Protein AF-A0A3M6JV98-F1 (afdb_monomer)

Mean predicted aligned error: 6.26 Å

Sequence (152 aa):
MQSWLFDIRSRSFVLLTILFLILTWLVYSGVTESFDQSVTLFFSENVGNPTLDIVMQYITESGDVFNMLIFGIVMLIIPKTRRIGITLMILIVISTLLTGYIKCGIDRDRPDFDYEGVEFPVEISRDTFALFCEGGFDASYPSGHAARAMIF

Structure (mmCIF, N/CA/C/O backbone):
data_AF-A0A3M6JV98-F1
#
_entry.id   AF-A0A3M6JV98-F1
#
loop_
_atom_site.group_PDB
_atom_site.id
_atom_site.type_symbol
_atom_site.label_atom_id
_atom_site.label_alt_id
_atom_site.label_comp_id
_atom_site.label_asym_id
_atom_site.label_entity_id
_atom_site.label_seq_id
_atom_site.pdbx_PDB_ins_code
_atom_site.Cartn_x
_atom_site.Cartn_y
_atom_site.Cartn_z
_atom_site.occupancy
_atom_site.B_iso_or_equiv
_atom_site.auth_seq_id
_atom_site.auth_comp_id
_atom_site.auth_asym_id
_atom_site.auth_atom_id
_atom_site.pdbx_PDB_model_num
ATOM 1 N N . MET A 1 1 ? -40.661 -17.064 -4.967 1.00 41.03 1 MET A N 1
ATOM 2 C CA . MET A 1 1 ? -39.296 -17.627 -4.980 1.00 41.03 1 MET A CA 1
ATOM 3 C C . MET A 1 1 ? -38.341 -16.495 -4.650 1.00 41.03 1 MET A C 1
ATOM 5 O O . MET A 1 1 ? -38.136 -15.631 -5.490 1.00 41.03 1 MET A O 1
ATOM 9 N N . GLN A 1 2 ? -37.884 -16.426 -3.397 1.00 50.19 2 GLN A N 1
ATOM 10 C CA . GLN A 1 2 ? -36.850 -15.478 -2.972 1.00 50.19 2 GLN A CA 1
ATOM 11 C C . GLN A 1 2 ? -35.572 -15.792 -3.748 1.00 50.19 2 GLN A C 1
ATOM 13 O O . GLN A 1 2 ? -35.105 -16.929 -3.724 1.00 50.19 2 GLN A O 1
ATOM 18 N N . SER A 1 3 ? -35.061 -14.807 -4.484 1.00 51.09 3 SER A N 1
ATOM 19 C CA . SER A 1 3 ? -33.817 -14.911 -5.239 1.00 51.09 3 SER A CA 1
ATOM 20 C C . SER A 1 3 ? -32.677 -15.221 -4.275 1.00 51.09 3 SER A C 1
ATOM 22 O O . SER A 1 3 ? -32.254 -14.383 -3.485 1.00 51.09 3 SER A O 1
ATOM 24 N N . TRP A 1 4 ? -32.222 -16.466 -4.337 1.00 51.81 4 TRP A N 1
ATOM 25 C CA . TRP A 1 4 ? -31.207 -17.086 -3.490 1.00 51.81 4 TRP A CA 1
ATOM 26 C C . TRP A 1 4 ? -29.782 -16.746 -3.954 1.00 51.81 4 TRP A C 1
ATOM 28 O O . TRP A 1 4 ? -28.880 -17.574 -3.963 1.00 51.81 4 TRP A O 1
ATOM 38 N N . LEU A 1 5 ? -29.590 -15.512 -4.395 1.00 53.97 5 LEU A N 1
ATOM 39 C CA . LEU A 1 5 ? -28.288 -14.910 -4.606 1.00 53.97 5 LEU A CA 1
ATOM 40 C C . LEU A 1 5 ? -28.335 -13.705 -3.701 1.00 53.97 5 LEU A C 1
ATOM 42 O O . LEU A 1 5 ? -29.128 -12.810 -3.969 1.00 53.97 5 LEU A O 1
ATOM 46 N N . PHE A 1 6 ? -27.611 -13.805 -2.585 1.00 51.66 6 PHE A N 1
ATOM 47 C CA . PHE A 1 6 ? -27.338 -12.768 -1.598 1.00 51.66 6 PHE A CA 1
ATOM 48 C C . PHE A 1 6 ? -27.925 -11.411 -1.979 1.00 51.66 6 PHE A C 1
ATOM 50 O O . PHE A 1 6 ? -27.579 -10.860 -3.022 1.00 51.66 6 PHE A O 1
ATOM 57 N N . ASP A 1 7 ? -28.769 -10.849 -1.118 1.00 52.44 7 ASP A N 1
ATOM 58 C CA . ASP A 1 7 ? -29.113 -9.434 -1.186 1.00 52.44 7 ASP A CA 1
ATOM 59 C C . ASP A 1 7 ? -27.815 -8.647 -0.922 1.00 52.44 7 ASP A C 1
ATOM 61 O O . ASP A 1 7 ? -27.492 -8.274 0.209 1.00 52.44 7 ASP A O 1
ATOM 65 N N . ILE A 1 8 ? -26.953 -8.559 -1.945 1.00 57.31 8 ILE A N 1
ATOM 66 C CA . ILE A 1 8 ? -25.637 -7.950 -1.868 1.00 57.31 8 ILE A CA 1
ATOM 67 C C . ILE A 1 8 ? -25.925 -6.471 -1.709 1.00 57.31 8 ILE A C 1
ATOM 69 O O . ILE A 1 8 ? -26.141 -5.734 -2.671 1.00 57.31 8 ILE A O 1
ATOM 73 N N . ARG A 1 9 ? -25.933 -6.046 -0.448 1.00 61.97 9 ARG A N 1
ATOM 74 C CA . ARG A 1 9 ? -26.271 -4.695 0.002 1.00 61.97 9 ARG A CA 1
ATOM 75 C C . ARG A 1 9 ? -25.390 -3.601 -0.623 1.00 61.97 9 ARG A C 1
ATOM 77 O O . ARG A 1 9 ? -25.661 -2.424 -0.422 1.00 61.97 9 ARG A O 1
ATOM 84 N N . SER A 1 10 ? -24.326 -3.959 -1.348 1.00 76.31 10 SER A N 1
ATOM 85 C CA . SER A 1 10 ? -23.360 -3.035 -1.942 1.00 76.31 10 SER A CA 1
ATOM 86 C C . SER A 1 10 ? -22.954 -3.482 -3.350 1.00 76.31 10 SER A C 1
ATOM 88 O O . SER A 1 10 ? -22.055 -4.302 -3.524 1.00 76.31 10 SER A O 1
ATOM 90 N N . ARG A 1 11 ? -23.592 -2.906 -4.379 1.00 84.00 11 ARG A N 1
ATOM 91 C CA . ARG A 1 11 ? -23.173 -3.060 -5.788 1.00 84.00 11 ARG A CA 1
ATOM 92 C C . ARG A 1 11 ? -21.703 -2.672 -5.982 1.00 84.00 11 ARG A C 1
ATOM 94 O O . ARG A 1 11 ? -20.995 -3.323 -6.740 1.00 84.00 11 ARG A O 1
ATOM 101 N N . SER A 1 12 ? -21.244 -1.652 -5.256 1.00 87.12 12 SER A N 1
ATOM 102 C CA . SER A 1 12 ? -19.864 -1.167 -5.306 1.00 87.12 12 SER A CA 1
ATOM 103 C C . SER A 1 12 ? -18.857 -2.230 -4.880 1.00 87.12 12 SER A C 1
ATOM 105 O O . SER A 1 12 ? -17.831 -2.368 -5.532 1.00 87.12 12 SER A O 1
ATOM 107 N N . PHE A 1 13 ? -19.159 -3.019 -3.843 1.00 87.25 13 PHE A N 1
ATOM 108 C CA . PHE A 1 13 ? -18.280 -4.109 -3.414 1.00 87.25 13 PHE A CA 1
ATOM 109 C C . PHE A 1 13 ? -18.062 -5.117 -4.547 1.00 87.25 13 PHE A C 1
ATOM 111 O O . PHE A 1 13 ? -16.924 -5.409 -4.891 1.00 87.25 13 PHE A O 1
ATOM 118 N N . VAL A 1 14 ? -19.144 -5.566 -5.193 1.00 89.56 14 VAL A N 1
ATOM 119 C CA . VAL A 1 14 ? -19.066 -6.532 -6.303 1.00 89.56 14 VAL A CA 1
ATOM 120 C C . VAL A 1 14 ? -18.254 -5.975 -7.466 1.00 89.56 14 VAL A C 1
ATOM 122 O O . VAL A 1 14 ? -17.387 -6.667 -7.992 1.00 89.56 14 VAL A O 1
ATOM 125 N N . LEU A 1 15 ? -18.507 -4.723 -7.854 1.00 92.62 15 LEU A N 1
ATOM 126 C CA . LEU A 1 15 ? -17.789 -4.081 -8.954 1.00 92.62 15 LEU A CA 1
ATOM 127 C C . LEU A 1 15 ? -16.294 -3.936 -8.654 1.00 92.62 15 LEU A C 1
ATOM 129 O O . LEU A 1 15 ? -15.479 -4.224 -9.525 1.00 92.62 15 LEU A O 1
ATOM 133 N N . LEU A 1 16 ? -15.930 -3.546 -7.429 1.00 93.00 16 LEU A N 1
ATOM 134 C CA . LEU A 1 16 ? -14.531 -3.431 -7.012 1.00 93.00 16 LEU A CA 1
ATOM 135 C C . LEU A 1 16 ? -13.841 -4.794 -6.950 1.00 93.00 16 LEU A C 1
ATOM 137 O O . LEU A 1 16 ? -12.704 -4.911 -7.393 1.00 93.00 16 LEU A O 1
ATOM 141 N N . THR A 1 17 ? -14.522 -5.835 -6.464 1.00 92.75 17 THR A N 1
ATOM 142 C CA . THR A 1 17 ? -13.971 -7.196 -6.469 1.00 92.75 17 THR A CA 1
ATOM 143 C C . THR A 1 17 ? -13.759 -7.703 -7.893 1.00 92.75 17 THR A C 1
ATOM 145 O O . THR A 1 17 ? -12.692 -8.229 -8.191 1.00 92.75 17 THR A O 1
ATOM 148 N N . ILE A 1 18 ? -14.728 -7.511 -8.794 1.00 95.69 18 ILE A N 1
ATOM 149 C CA . ILE A 1 18 ? -14.580 -7.898 -10.206 1.00 95.69 18 ILE A CA 1
ATOM 150 C C . ILE A 1 18 ? -13.422 -7.133 -10.849 1.00 95.69 18 ILE A C 1
ATOM 152 O O . ILE A 1 18 ? -12.586 -7.744 -11.510 1.00 95.69 18 ILE A O 1
ATOM 156 N N . LEU A 1 19 ? -13.337 -5.820 -10.627 1.00 96.56 19 LEU A N 1
ATOM 157 C CA . LEU A 1 19 ? -12.241 -5.003 -11.141 1.00 96.56 19 LEU A CA 1
ATOM 158 C C . LEU A 1 19 ? -10.886 -5.493 -10.619 1.00 96.56 19 LEU A C 1
ATOM 160 O O . LEU A 1 19 ? -9.961 -5.666 -11.406 1.00 96.56 19 LEU A O 1
ATOM 164 N N . PHE A 1 20 ? -10.778 -5.766 -9.318 1.00 95.88 20 PHE A N 1
ATOM 165 C CA . PHE A 1 20 ? -9.558 -6.298 -8.716 1.00 95.88 20 PHE A CA 1
ATOM 166 C C . PHE A 1 20 ? -9.149 -7.639 -9.337 1.00 95.88 20 PHE A C 1
ATOM 168 O O . PHE A 1 20 ? -7.977 -7.824 -9.653 1.00 95.88 20 PHE A O 1
ATOM 175 N N . LEU A 1 21 ? -10.099 -8.550 -9.574 1.00 96.62 21 LEU A N 1
ATOM 176 C CA . LEU A 1 21 ? -9.826 -9.836 -10.224 1.00 96.62 21 LEU A CA 1
ATOM 177 C C . LEU A 1 21 ? -9.371 -9.668 -11.680 1.00 96.62 21 LEU A C 1
ATOM 179 O O . LEU A 1 21 ? -8.456 -10.366 -12.111 1.00 96.62 21 LEU A O 1
ATOM 183 N N . ILE A 1 22 ? -9.962 -8.728 -12.425 1.00 97.56 22 ILE A N 1
ATOM 184 C CA . ILE A 1 22 ? -9.533 -8.405 -13.794 1.00 97.56 22 ILE A CA 1
ATOM 185 C C . ILE A 1 22 ? -8.102 -7.857 -13.787 1.00 97.56 22 ILE A C 1
ATOM 187 O O . ILE A 1 22 ? -7.268 -8.336 -14.549 1.00 97.56 22 ILE A O 1
ATOM 191 N N . LEU A 1 23 ? -7.797 -6.894 -12.910 1.00 96.31 23 LEU A N 1
ATOM 192 C CA . LEU A 1 23 ? -6.449 -6.329 -12.784 1.00 96.31 23 LEU A CA 1
ATOM 193 C C . LEU A 1 23 ? -5.431 -7.388 -12.351 1.00 96.31 23 LEU A C 1
ATOM 195 O O . LEU A 1 23 ? -4.348 -7.461 -12.919 1.00 96.31 23 LEU A O 1
ATOM 199 N N . THR A 1 24 ? -5.805 -8.247 -11.403 1.00 96.06 24 THR A N 1
ATOM 200 C CA . THR A 1 24 ? -4.981 -9.376 -10.957 1.00 96.06 24 THR A CA 1
ATOM 201 C C . THR A 1 24 ? -4.655 -10.305 -12.121 1.00 96.06 24 THR A C 1
ATOM 203 O O . THR A 1 24 ? -3.504 -10.691 -12.297 1.00 96.06 24 THR A O 1
ATOM 206 N N . TRP A 1 25 ? -5.650 -10.639 -12.946 1.00 95.94 25 TRP A N 1
ATOM 207 C CA . TRP A 1 25 ? -5.444 -11.482 -14.120 1.00 95.94 25 TRP A CA 1
ATOM 208 C C . TRP A 1 25 ? -4.538 -10.816 -15.164 1.00 95.94 25 TRP A C 1
ATOM 210 O O . TRP A 1 25 ? -3.650 -11.475 -15.701 1.00 95.94 25 TRP A O 1
ATOM 220 N N . LEU A 1 26 ? -4.704 -9.511 -15.410 1.00 96.44 26 LEU A N 1
ATOM 221 C CA . LEU A 1 26 ? -3.835 -8.756 -16.319 1.00 96.44 26 LEU A CA 1
ATOM 222 C C . LEU A 1 26 ? -2.375 -8.766 -15.848 1.00 96.44 26 LEU A C 1
ATOM 224 O O . LEU A 1 26 ? -1.492 -9.076 -16.649 1.00 96.44 26 LEU A O 1
ATOM 228 N N . VAL A 1 27 ? -2.133 -8.510 -14.559 1.00 94.75 27 VAL A N 1
ATOM 229 C CA . VAL A 1 27 ? -0.786 -8.551 -13.965 1.00 94.75 27 VAL A CA 1
ATOM 230 C C . VAL A 1 27 ? -0.203 -9.961 -14.035 1.00 94.75 27 VAL A C 1
ATOM 232 O O . VAL A 1 27 ? 0.918 -10.134 -14.502 1.00 94.75 27 VAL A O 1
ATOM 235 N N . TYR A 1 28 ? -0.977 -10.980 -13.653 1.00 94.31 28 TYR A N 1
ATOM 236 C CA . TYR A 1 28 ? -0.547 -12.381 -13.713 1.00 94.31 28 TYR A CA 1
ATOM 237 C C . TYR A 1 28 ? -0.198 -12.833 -15.141 1.00 94.31 28 TYR A C 1
ATOM 239 O O . TYR A 1 28 ? 0.703 -13.640 -15.340 1.00 94.31 28 TYR A O 1
ATOM 247 N N . SER A 1 29 ? -0.888 -12.297 -16.153 1.00 95.31 29 SER A N 1
ATOM 248 C CA . SER A 1 29 ? -0.615 -12.599 -17.564 1.00 95.31 29 SER A CA 1
ATOM 249 C C . SER A 1 29 ? 0.613 -11.883 -18.148 1.00 95.31 29 SER A C 1
ATOM 251 O O . SER A 1 29 ? 0.976 -12.159 -19.290 1.00 95.31 29 SER A O 1
ATOM 253 N N . GLY A 1 30 ? 1.222 -10.944 -17.413 1.00 93.62 30 GLY A N 1
ATOM 254 C CA . GLY A 1 30 ? 2.374 -10.155 -17.870 1.00 93.62 30 GLY A CA 1
ATOM 255 C C . GLY A 1 30 ? 2.048 -9.064 -18.900 1.00 93.62 30 GLY A C 1
ATOM 256 O O . GLY A 1 30 ? 2.940 -8.351 -19.345 1.00 93.62 30 GLY A O 1
ATOM 257 N N . VAL A 1 31 ? 0.775 -8.876 -19.269 1.00 95.12 31 VAL A N 1
ATOM 258 C CA . VAL A 1 31 ? 0.359 -7.899 -20.298 1.00 95.12 31 VAL A CA 1
ATOM 259 C C . VAL A 1 31 ? 0.698 -6.455 -19.908 1.00 95.12 31 VAL A C 1
ATOM 261 O O . VAL A 1 31 ? 0.909 -5.618 -20.784 1.00 95.12 31 VAL A O 1
ATOM 264 N N . THR A 1 32 ? 0.761 -6.148 -18.610 1.00 94.44 32 THR A N 1
ATOM 265 C CA . THR A 1 32 ? 1.071 -4.799 -18.112 1.00 94.44 32 THR A CA 1
ATOM 266 C C . THR A 1 32 ? 2.563 -4.536 -17.941 1.00 94.44 32 THR A C 1
ATOM 268 O O . THR A 1 32 ? 2.930 -3.394 -17.694 1.00 94.44 32 THR A O 1
ATOM 271 N N . GLU A 1 33 ? 3.441 -5.527 -18.121 1.00 92.50 33 GLU A N 1
ATOM 272 C CA . GLU A 1 33 ? 4.846 -5.429 -17.705 1.00 92.50 33 GLU A CA 1
ATOM 273 C C . GLU A 1 33 ? 5.604 -4.260 -18.346 1.00 92.50 33 GLU A C 1
ATOM 275 O O . GLU A 1 33 ? 6.251 -3.491 -17.639 1.00 92.50 33 GLU A O 1
ATOM 280 N N . SER A 1 34 ? 5.471 -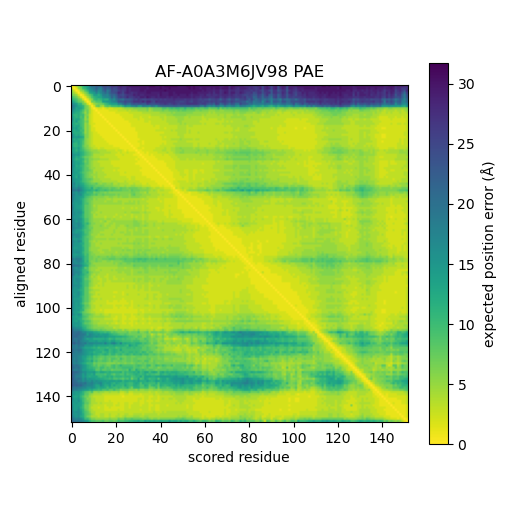4.059 -19.660 1.00 94.12 34 SER A N 1
ATOM 281 C CA . SER A 1 34 ? 6.132 -2.940 -20.345 1.00 94.12 34 SER A CA 1
ATOM 282 C C . SER A 1 34 ? 5.614 -1.579 -19.879 1.00 94.12 34 SER A C 1
ATOM 284 O O . SER A 1 34 ? 6.364 -0.606 -19.820 1.00 94.12 34 SER A O 1
ATOM 286 N N . PHE A 1 35 ? 4.317 -1.499 -19.572 1.00 94.69 35 PHE A N 1
ATOM 287 C CA . PHE A 1 35 ? 3.710 -0.281 -19.054 1.00 94.69 35 PHE A CA 1
ATOM 288 C C . PHE A 1 35 ? 4.204 -0.013 -17.630 1.00 94.69 35 PHE A C 1
ATOM 290 O O . PHE A 1 35 ? 4.705 1.079 -17.365 1.00 94.69 35 PHE A O 1
ATOM 297 N N . ASP A 1 36 ? 4.154 -1.021 -16.759 1.00 93.44 36 ASP A N 1
ATOM 298 C CA . ASP A 1 36 ? 4.599 -0.936 -15.368 1.00 93.44 36 ASP A CA 1
ATOM 299 C C . ASP A 1 36 ? 6.076 -0.515 -15.294 1.00 93.44 36 ASP A C 1
ATOM 301 O O . ASP A 1 36 ? 6.405 0.441 -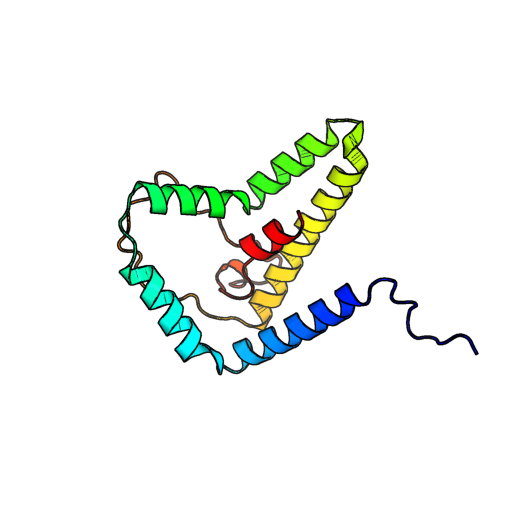14.594 1.00 93.44 36 ASP A O 1
ATOM 305 N N . GLN A 1 37 ? 6.948 -1.126 -16.106 1.00 92.94 37 GLN A N 1
ATOM 306 C CA . GLN A 1 37 ? 8.363 -0.749 -16.209 1.00 92.94 37 GLN A CA 1
ATOM 307 C C . GLN A 1 37 ? 8.555 0.702 -16.662 1.00 92.94 37 GLN A C 1
ATOM 309 O O . GLN A 1 37 ? 9.366 1.417 -16.079 1.00 92.94 37 GLN A O 1
ATOM 314 N N . SER A 1 38 ? 7.804 1.163 -17.669 1.00 93.69 38 SER A N 1
ATOM 315 C CA . SER A 1 38 ? 7.915 2.547 -18.154 1.00 93.69 38 SER A CA 1
ATOM 316 C C . SER A 1 38 ? 7.498 3.575 -17.100 1.00 93.69 38 SER A C 1
ATOM 318 O O . SER A 1 38 ? 8.127 4.626 -16.973 1.00 93.69 38 SER A O 1
ATOM 320 N N . VAL A 1 39 ? 6.468 3.257 -16.310 1.00 94.00 39 VAL A N 1
ATOM 321 C CA . VAL A 1 39 ? 5.997 4.116 -15.223 1.00 94.00 39 VAL A CA 1
ATOM 322 C C . VAL A 1 39 ? 7.012 4.127 -14.086 1.00 94.00 39 VAL A C 1
ATOM 324 O O . VAL A 1 39 ? 7.348 5.203 -13.594 1.00 94.00 39 VAL A O 1
ATOM 327 N N . THR A 1 40 ? 7.536 2.967 -13.680 1.00 92.44 40 THR A N 1
ATOM 328 C CA . THR A 1 40 ? 8.554 2.914 -12.623 1.00 92.44 40 THR A CA 1
ATOM 329 C C . THR A 1 40 ? 9.831 3.641 -13.031 1.00 92.44 40 THR A C 1
ATOM 331 O O . THR A 1 40 ? 10.338 4.427 -12.236 1.00 92.44 40 THR A O 1
ATOM 334 N N . LEU A 1 41 ? 10.301 3.459 -14.269 1.00 92.25 41 LEU A N 1
ATOM 335 C CA . LEU A 1 41 ? 11.468 4.169 -14.791 1.00 92.25 41 LEU A CA 1
ATOM 336 C C . LEU A 1 41 ? 11.258 5.686 -14.759 1.00 92.25 41 LEU A C 1
ATOM 338 O O . LEU A 1 41 ? 12.116 6.408 -14.263 1.00 92.25 41 LEU A O 1
ATOM 342 N N . PHE A 1 42 ? 10.090 6.166 -15.201 1.00 92.62 42 PHE A N 1
ATOM 343 C CA . PHE A 1 42 ? 9.765 7.590 -15.144 1.00 92.62 42 PHE A CA 1
ATOM 344 C C . PHE A 1 42 ? 9.891 8.146 -13.721 1.00 92.62 42 PHE A C 1
ATOM 346 O O . PHE A 1 42 ? 10.488 9.202 -13.531 1.00 92.62 42 PHE A O 1
ATOM 353 N N . PHE A 1 43 ? 9.362 7.451 -12.710 1.00 91.00 43 PHE A N 1
ATOM 354 C CA . PHE A 1 43 ? 9.511 7.912 -11.330 1.00 91.00 43 PHE A CA 1
ATOM 355 C C . PHE A 1 43 ? 10.955 7.813 -10.840 1.00 91.00 43 PHE A C 1
ATOM 357 O O . PHE A 1 43 ? 11.407 8.761 -10.211 1.00 91.00 43 PHE A O 1
ATOM 364 N N . SER A 1 44 ? 11.674 6.737 -11.173 1.00 89.31 44 SER A N 1
ATOM 365 C CA . SER A 1 44 ? 13.082 6.526 -10.807 1.00 89.31 44 SER A CA 1
ATOM 366 C C . SER A 1 44 ? 14.009 7.617 -11.354 1.00 89.31 44 SER A C 1
ATOM 368 O O . SER A 1 44 ? 14.923 8.052 -10.662 1.00 89.31 44 SER A O 1
ATOM 370 N N . GLU A 1 45 ? 13.756 8.104 -12.570 1.00 89.88 45 GLU A N 1
ATOM 371 C CA . GLU A 1 45 ? 14.536 9.178 -13.205 1.00 89.88 45 GLU A CA 1
ATOM 372 C C . GLU A 1 45 ? 14.185 10.580 -12.678 1.00 89.88 45 GLU A C 1
ATOM 374 O O . GLU A 1 45 ? 14.920 11.538 -12.917 1.00 89.88 45 GLU A O 1
ATOM 379 N N . ASN A 1 46 ? 13.056 10.724 -11.976 1.00 89.75 46 ASN A N 1
ATOM 380 C CA . ASN A 1 46 ? 12.557 12.004 -11.460 1.00 89.75 46 ASN A CA 1
ATOM 381 C C . ASN A 1 46 ? 12.642 12.107 -9.923 1.00 89.75 46 ASN A C 1
ATOM 383 O O . ASN A 1 46 ? 11.958 12.936 -9.315 1.00 89.75 46 ASN A 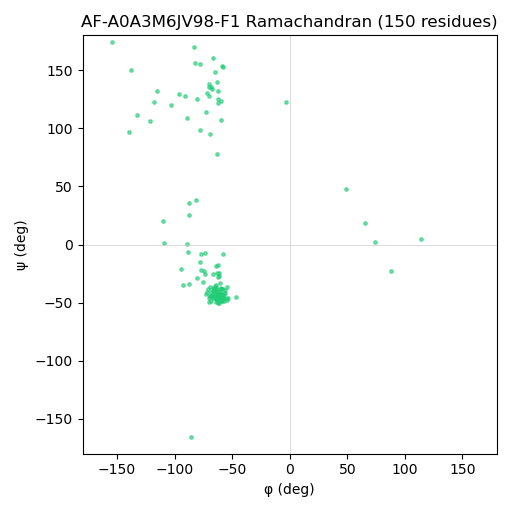O 1
ATOM 387 N N . VAL A 1 47 ? 13.484 11.282 -9.298 1.00 89.00 47 VAL A N 1
ATOM 388 C CA . VAL A 1 47 ? 13.836 11.353 -7.869 1.00 89.00 47 VAL A CA 1
ATOM 389 C C . VAL A 1 47 ? 14.956 12.386 -7.646 1.00 89.00 47 VAL A C 1
ATOM 391 O O . VAL A 1 47 ? 15.553 12.897 -8.594 1.00 89.00 47 VAL A O 1
ATOM 394 N N . GLY A 1 48 ? 15.252 12.728 -6.390 1.00 85.38 48 GLY A N 1
ATOM 395 C CA . GLY A 1 48 ? 16.442 13.499 -6.011 1.00 85.38 48 GLY A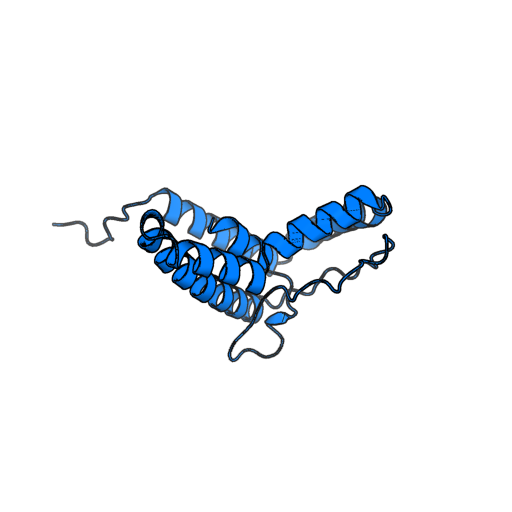 CA 1
ATOM 396 C C . GLY A 1 48 ? 16.122 14.881 -5.454 1.00 85.38 48 GLY A C 1
ATOM 397 O O . GLY A 1 48 ? 17.030 15.660 -5.160 1.00 85.38 48 GLY A O 1
ATOM 398 N N . ASN A 1 49 ? 14.838 15.203 -5.280 1.00 90.75 49 ASN A N 1
ATOM 399 C CA . ASN A 1 49 ? 14.421 16.362 -4.504 1.00 90.75 49 ASN A CA 1
ATOM 400 C C . ASN A 1 49 ? 14.255 15.935 -3.035 1.00 90.75 49 ASN A C 1
ATOM 402 O O . ASN A 1 49 ? 13.256 15.289 -2.719 1.00 90.75 49 ASN A O 1
ATOM 406 N N . PRO A 1 50 ? 15.145 16.354 -2.112 1.00 90.50 50 PRO A N 1
ATOM 407 C CA . PRO A 1 50 ? 15.125 15.872 -0.729 1.00 90.50 50 PRO A CA 1
ATOM 408 C C . PRO A 1 50 ? 13.789 16.086 -0.023 1.00 90.50 50 PRO A C 1
ATOM 410 O O . PRO A 1 50 ? 13.327 15.237 0.732 1.00 90.50 50 PRO A O 1
ATOM 413 N N . THR A 1 51 ? 13.151 17.230 -0.270 1.00 91.94 51 THR A N 1
ATOM 414 C CA . THR A 1 51 ? 11.869 17.564 0.349 1.00 91.94 51 THR A CA 1
ATOM 415 C C . THR A 1 51 ? 10.770 16.640 -0.155 1.00 91.94 51 THR A C 1
ATOM 417 O O . THR A 1 51 ? 9.963 16.166 0.639 1.00 91.94 51 THR A O 1
ATOM 420 N N . LEU A 1 52 ? 10.725 16.388 -1.464 1.00 92.31 52 LEU A N 1
ATOM 421 C CA . LEU A 1 52 ? 9.715 15.521 -2.063 1.00 92.31 52 LEU A CA 1
ATOM 422 C C . LEU A 1 52 ? 9.925 14.061 -1.654 1.00 92.31 52 LEU A C 1
ATOM 424 O O . LEU A 1 52 ? 8.962 13.415 -1.252 1.00 92.31 52 LEU A O 1
ATOM 428 N N . ASP A 1 53 ? 11.166 13.582 -1.683 1.00 90.81 53 ASP A N 1
ATOM 429 C CA . ASP A 1 53 ? 11.536 12.214 -1.317 1.00 90.81 53 ASP A CA 1
ATOM 430 C C . ASP A 1 53 ? 11.137 11.916 0.140 1.00 90.81 53 ASP A C 1
ATOM 432 O O . ASP A 1 53 ? 10.432 10.945 0.420 1.00 90.81 53 ASP A O 1
ATOM 436 N N . ILE A 1 54 ? 11.483 12.813 1.072 1.00 90.94 54 ILE A N 1
ATOM 437 C CA . ILE A 1 54 ? 11.115 12.686 2.491 1.00 90.94 54 ILE A CA 1
ATOM 438 C C . ILE A 1 54 ? 9.591 12.755 2.683 1.00 90.94 54 ILE A C 1
ATOM 440 O O . ILE A 1 54 ? 9.027 12.004 3.480 1.00 90.94 54 ILE A O 1
ATOM 444 N N . VAL A 1 55 ? 8.892 13.634 1.956 1.00 92.94 55 VAL A N 1
ATOM 445 C CA . VAL A 1 55 ? 7.421 13.705 2.015 1.00 92.94 55 VAL A CA 1
ATOM 446 C C . VAL A 1 55 ? 6.792 12.401 1.524 1.00 92.94 55 VAL A C 1
ATOM 448 O O . VAL A 1 55 ? 5.885 11.886 2.180 1.00 92.94 55 VAL A O 1
ATOM 451 N N . MET A 1 56 ? 7.284 11.835 0.421 1.00 92.19 56 MET A N 1
ATOM 452 C CA . MET A 1 56 ? 6.807 10.552 -0.099 1.00 92.19 56 MET A CA 1
ATOM 453 C C . MET A 1 56 ? 7.087 9.401 0.866 1.00 92.19 56 MET A C 1
ATOM 455 O O . MET A 1 56 ? 6.243 8.513 1.014 1.00 92.19 56 MET A O 1
ATOM 459 N N . GLN A 1 57 ? 8.207 9.445 1.588 1.00 90.56 57 GLN A N 1
ATOM 460 C CA . GLN A 1 57 ? 8.470 8.489 2.655 1.00 90.56 57 GLN A CA 1
ATOM 461 C C . GLN A 1 57 ? 7.423 8.589 3.770 1.00 90.56 57 GLN A C 1
ATOM 463 O O . GLN A 1 57 ? 6.822 7.580 4.127 1.00 90.56 57 GLN A O 1
ATOM 468 N N . TYR A 1 58 ? 7.137 9.789 4.286 1.00 91.06 58 TYR A N 1
ATOM 469 C CA . TYR A 1 58 ? 6.105 9.957 5.318 1.00 91.06 58 TYR A CA 1
ATOM 470 C C . TYR A 1 58 ? 4.722 9.494 4.850 1.00 91.06 58 TYR A C 1
ATOM 472 O O . TYR A 1 58 ? 3.972 8.901 5.628 1.00 91.06 58 TYR A O 1
ATOM 480 N N . ILE A 1 59 ? 4.384 9.746 3.583 1.00 92.00 59 ILE A N 1
ATOM 481 C CA . ILE A 1 59 ? 3.139 9.259 2.982 1.00 92.00 59 ILE A CA 1
ATOM 482 C C . ILE A 1 59 ? 3.129 7.727 2.956 1.00 92.00 59 ILE A C 1
ATOM 484 O O . ILE A 1 59 ? 2.135 7.127 3.362 1.00 92.00 59 ILE A O 1
ATOM 488 N N . THR A 1 60 ? 4.224 7.091 2.540 1.00 91.62 60 THR A N 1
ATOM 489 C CA . THR A 1 60 ? 4.337 5.624 2.487 1.00 91.62 60 THR A CA 1
ATOM 490 C C . THR A 1 60 ? 4.191 5.012 3.875 1.00 91.62 60 THR A C 1
ATOM 492 O O . THR A 1 60 ? 3.322 4.167 4.090 1.00 91.62 60 THR A O 1
ATOM 495 N N . GLU A 1 61 ? 4.950 5.519 4.846 1.00 91.00 61 GLU A N 1
ATOM 496 C CA . GLU A 1 61 ? 4.922 5.033 6.225 1.00 91.00 61 GLU A CA 1
ATOM 497 C C . GLU A 1 61 ? 3.560 5.247 6.896 1.00 91.00 61 GLU A C 1
ATOM 499 O O . GLU A 1 61 ? 3.186 4.492 7.790 1.00 91.00 61 GLU A O 1
ATOM 504 N N . SER A 1 62 ? 2.747 6.211 6.450 1.00 90.31 62 SER A N 1
ATOM 505 C CA . SER A 1 62 ? 1.379 6.360 6.969 1.00 90.31 62 SER A CA 1
ATOM 506 C C . SER A 1 62 ? 0.493 5.126 6.714 1.00 90.31 62 SER A C 1
ATOM 508 O O . SER A 1 62 ? -0.438 4.879 7.480 1.00 90.31 62 SER A O 1
ATOM 510 N N . GLY A 1 63 ? 0.804 4.323 5.687 1.00 89.62 63 GLY A N 1
ATOM 511 C CA . GLY A 1 63 ? 0.139 3.051 5.377 1.00 89.62 63 GLY A CA 1
ATOM 512 C C . GLY A 1 63 ? 0.755 1.822 6.059 1.00 89.62 63 GLY A C 1
ATOM 513 O O . GLY A 1 63 ? 0.296 0.693 5.824 1.00 89.62 63 GLY A O 1
ATOM 514 N N . ASP A 1 64 ? 1.802 2.005 6.865 1.00 91.44 64 ASP A N 1
ATOM 515 C CA . ASP A 1 64 ? 2.467 0.913 7.571 1.00 91.44 64 ASP A CA 1
ATOM 516 C C . ASP A 1 64 ? 1.529 0.258 8.597 1.00 91.44 64 ASP A C 1
ATOM 518 O O . ASP A 1 64 ? 0.657 0.894 9.203 1.00 91.44 64 ASP A O 1
ATOM 522 N N . VAL A 1 65 ? 1.717 -1.044 8.810 1.00 89.81 65 VAL A N 1
ATOM 523 C CA . VAL A 1 65 ? 0.910 -1.829 9.747 1.00 89.81 65 VAL A CA 1
ATOM 524 C C . VAL A 1 65 ? 1.006 -1.263 11.162 1.00 89.81 65 VAL A C 1
ATOM 526 O O . VAL A 1 65 ? -0.026 -1.149 11.827 1.00 89.81 65 VAL A O 1
ATOM 529 N N . PHE A 1 66 ? 2.195 -0.887 11.642 1.00 90.44 66 PHE A N 1
ATOM 530 C CA . PHE A 1 66 ? 2.351 -0.394 13.011 1.00 90.44 66 PHE A CA 1
ATOM 531 C C . PHE A 1 66 ? 1.697 0.972 13.195 1.00 90.44 66 PHE A C 1
ATOM 533 O O . PHE A 1 66 ? 0.957 1.159 14.165 1.00 90.44 66 PHE A O 1
ATOM 540 N N . ASN A 1 67 ? 1.894 1.892 12.250 1.00 91.00 67 ASN A N 1
ATOM 541 C CA . ASN A 1 67 ? 1.268 3.216 12.299 1.00 91.00 67 ASN A CA 1
ATOM 542 C C . ASN A 1 67 ? -0.265 3.114 12.299 1.00 91.00 67 ASN A C 1
ATOM 544 O O . ASN A 1 67 ? -0.940 3.735 13.130 1.00 91.00 67 ASN A O 1
ATOM 548 N N . MET A 1 68 ? -0.817 2.240 11.457 1.00 91.19 68 MET A N 1
ATOM 549 C CA . MET A 1 68 ? -2.258 1.998 11.396 1.00 91.19 68 MET A CA 1
ATOM 550 C C . MET A 1 68 ? -2.810 1.294 12.641 1.00 91.19 68 MET A C 1
ATOM 552 O O . MET A 1 68 ? -3.909 1.624 13.099 1.00 91.19 68 MET A O 1
ATOM 556 N N . LEU A 1 69 ? -2.058 0.364 13.239 1.00 92.06 69 LEU A N 1
ATOM 557 C CA . LEU A 1 69 ? -2.433 -0.269 14.508 1.00 92.06 69 LEU A CA 1
ATOM 558 C C . LEU A 1 69 ? -2.458 0.744 15.656 1.00 92.06 69 LEU A C 1
ATOM 560 O O . LEU A 1 69 ? -3.415 0.755 16.433 1.00 92.06 69 LEU A O 1
ATOM 564 N N . ILE A 1 70 ? -1.451 1.619 15.753 1.00 93.88 70 ILE A N 1
ATOM 565 C CA . ILE A 1 70 ? -1.416 2.691 16.759 1.00 93.88 70 ILE A CA 1
ATOM 566 C C . ILE A 1 70 ? -2.641 3.591 16.595 1.00 93.88 70 ILE A C 1
ATOM 568 O O . ILE A 1 70 ? -3.344 3.856 17.575 1.00 93.88 70 ILE A O 1
ATOM 572 N N . PHE A 1 71 ? -2.956 4.003 15.366 1.00 92.81 71 PHE A N 1
ATOM 573 C CA . PHE A 1 71 ? -4.142 4.810 15.095 1.00 92.81 71 PHE A CA 1
ATOM 574 C C . PHE A 1 71 ? -5.443 4.085 15.488 1.00 92.81 71 PHE A C 1
ATOM 576 O O . PHE A 1 71 ? -6.304 4.660 16.164 1.00 92.81 71 PHE A O 1
ATOM 583 N N . GLY A 1 72 ? -5.570 2.799 15.146 1.00 93.12 72 GLY A N 1
ATOM 584 C CA . GLY A 1 72 ? -6.696 1.959 15.560 1.00 93.12 72 GLY A CA 1
ATOM 585 C C . G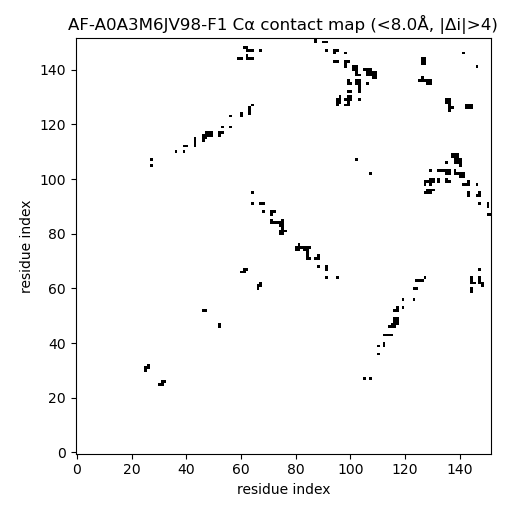LY A 1 72 ? -6.854 1.888 17.084 1.00 93.12 72 GLY A C 1
ATOM 586 O O . GLY A 1 72 ? -7.964 2.048 17.599 1.00 93.12 72 GLY A O 1
ATOM 587 N N . ILE A 1 73 ? -5.750 1.738 17.824 1.00 94.88 73 ILE A N 1
ATOM 588 C CA . ILE A 1 73 ? -5.733 1.727 19.296 1.00 94.88 73 ILE A CA 1
ATOM 589 C C . ILE A 1 73 ? -6.160 3.083 19.869 1.00 94.88 73 ILE A C 1
ATOM 591 O O . ILE A 1 73 ? -6.996 3.126 20.775 1.00 94.88 73 ILE A O 1
ATOM 595 N N . VAL A 1 74 ? -5.655 4.196 19.330 1.00 95.50 74 VAL A N 1
ATOM 596 C CA . VAL A 1 74 ? -6.073 5.548 19.748 1.00 95.50 74 VAL A CA 1
ATOM 597 C C . VAL A 1 74 ? -7.591 5.711 19.598 1.00 95.50 74 VAL A C 1
ATOM 599 O O . VAL A 1 74 ? -8.265 6.198 20.513 1.00 95.50 74 VAL A O 1
ATOM 602 N N . MET A 1 75 ? -8.162 5.210 18.500 1.00 94.94 75 MET A N 1
ATOM 603 C CA . MET A 1 75 ? -9.610 5.217 18.265 1.00 94.94 75 MET A CA 1
ATOM 604 C C . MET A 1 75 ? -10.396 4.314 19.233 1.00 94.94 75 MET A C 1
ATOM 606 O O . MET A 1 75 ? -11.566 4.580 19.503 1.00 94.94 75 MET A O 1
ATOM 610 N N . LEU A 1 76 ? -9.789 3.267 19.797 1.00 94.94 76 LEU A N 1
ATOM 611 C CA . LEU A 1 76 ? -10.414 2.442 20.842 1.00 94.94 76 LEU A CA 1
ATOM 612 C C . LEU A 1 76 ? -10.433 3.132 22.212 1.00 94.94 76 LEU A C 1
ATOM 614 O O . LEU A 1 76 ? -11.365 2.939 23.005 1.00 94.94 76 LEU A O 1
ATOM 618 N N . ILE A 1 77 ? -9.424 3.950 22.507 1.00 96.81 77 ILE A N 1
ATOM 619 C CA . ILE A 1 77 ? -9.350 4.677 23.779 1.00 96.81 77 ILE A CA 1
ATOM 620 C C . ILE A 1 77 ? -10.481 5.712 23.848 1.00 96.81 77 ILE A C 1
ATOM 622 O O . ILE A 1 77 ? -11.190 5.792 24.858 1.00 96.81 77 ILE A O 1
ATOM 626 N N . ILE A 1 78 ? -10.712 6.445 22.754 1.00 96.31 78 ILE A N 1
ATOM 627 C CA . ILE A 1 78 ? -11.739 7.486 22.670 1.00 96.31 78 ILE A CA 1
ATOM 628 C C . ILE A 1 78 ? -13.139 6.833 22.614 1.00 96.31 78 ILE A C 1
ATOM 630 O O . ILE A 1 78 ? -13.504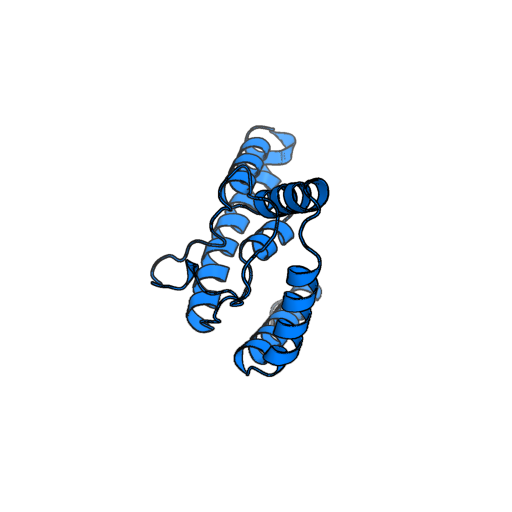 6.195 21.626 1.00 96.31 78 ILE A O 1
ATOM 634 N N . PRO A 1 79 ? -14.000 7.009 23.638 1.00 94.50 79 PRO A N 1
ATOM 635 C CA . PRO A 1 79 ? -15.242 6.240 23.769 1.00 94.50 79 PRO A CA 1
ATOM 636 C C . PRO A 1 79 ? -16.227 6.446 22.610 1.00 94.50 79 PRO A C 1
ATOM 638 O O . PRO A 1 79 ? -16.996 5.540 22.293 1.00 94.50 79 PRO A O 1
ATOM 641 N N . LYS A 1 80 ? -16.182 7.611 21.952 1.00 95.88 80 LYS A N 1
ATOM 642 C CA . LYS A 1 80 ? -17.046 7.946 20.811 1.00 95.88 80 LYS A CA 1
ATOM 643 C C . LYS A 1 80 ? -16.660 7.219 19.518 1.00 95.88 80 LYS A C 1
ATOM 645 O O . LYS A 1 80 ? -17.526 7.025 18.671 1.00 95.88 80 LYS A O 1
ATOM 650 N N . THR A 1 81 ? -15.403 6.803 19.363 1.00 94.88 81 THR A N 1
ATOM 651 C CA . THR A 1 81 ? -14.880 6.201 18.125 1.00 94.88 81 THR A CA 1
ATOM 652 C C . THR A 1 81 ? -14.585 4.706 18.250 1.00 94.88 81 THR A C 1
ATOM 654 O O . THR A 1 81 ? -14.238 4.073 17.258 1.00 94.88 81 THR A O 1
ATOM 657 N N . ARG A 1 82 ? -14.841 4.092 19.414 1.00 94.62 82 ARG A N 1
ATOM 658 C CA . ARG A 1 82 ? -14.598 2.660 19.681 1.00 94.62 82 ARG A CA 1
ATOM 659 C C . ARG A 1 82 ? -15.099 1.705 18.605 1.00 94.62 82 ARG A C 1
ATOM 661 O O . ARG A 1 82 ? -14.379 0.796 18.222 1.00 94.62 82 ARG A O 1
ATOM 668 N N . ARG A 1 83 ? -16.322 1.895 18.100 1.00 93.50 83 ARG A N 1
ATOM 669 C CA . ARG A 1 83 ? -16.880 1.016 17.053 1.00 93.50 83 ARG A CA 1
ATOM 670 C C . ARG A 1 83 ? -16.068 1.083 15.757 1.00 93.50 83 ARG A C 1
ATOM 672 O O . ARG A 1 8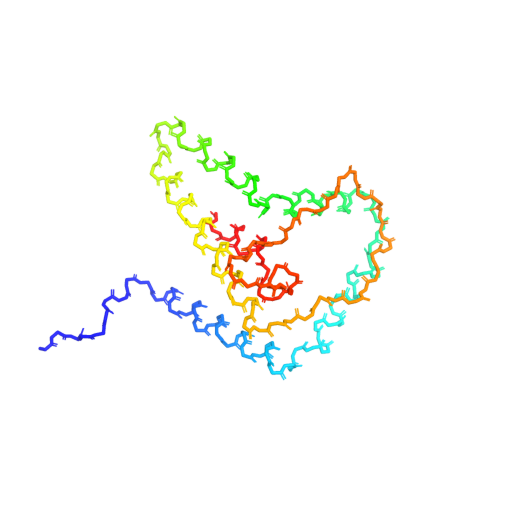3 ? -15.862 0.056 15.116 1.00 93.50 83 ARG A O 1
ATOM 679 N N . ILE A 1 84 ? -15.593 2.278 15.409 1.00 93.25 84 ILE A N 1
ATOM 680 C CA . ILE A 1 84 ? -14.719 2.505 14.255 1.00 93.25 84 ILE A CA 1
ATOM 681 C C . ILE A 1 84 ? -13.363 1.851 14.526 1.00 93.25 84 ILE A C 1
ATOM 683 O O . ILE A 1 84 ? -12.921 1.054 13.712 1.00 93.25 84 ILE A O 1
ATOM 687 N N . GLY A 1 85 ? -12.769 2.081 15.704 1.00 93.56 85 GLY A N 1
ATOM 688 C CA . GLY A 1 85 ? -11.509 1.449 16.111 1.00 93.56 85 GLY A CA 1
ATOM 689 C C . GLY A 1 85 ? -11.548 -0.080 16.021 1.00 93.56 85 GLY A C 1
ATOM 690 O O . GLY A 1 85 ? -10.670 -0.673 15.410 1.00 93.56 85 GLY A O 1
ATOM 691 N N . ILE A 1 86 ? -12.600 -0.730 16.538 1.00 94.69 86 ILE A N 1
ATOM 692 C CA . ILE A 1 86 ? -12.755 -2.197 16.453 1.00 94.69 86 ILE A CA 1
ATOM 693 C C . ILE A 1 86 ? -12.810 -2.647 14.989 1.00 94.69 86 ILE A C 1
ATOM 695 O O . ILE A 1 86 ? -12.141 -3.606 14.612 1.00 94.69 86 ILE A O 1
ATOM 699 N N . THR A 1 87 ? -13.594 -1.948 14.165 1.00 93.69 87 THR A N 1
ATOM 700 C CA . THR A 1 87 ? -13.742 -2.275 12.741 1.00 93.69 87 THR A CA 1
ATOM 701 C C . THR A 1 87 ? -12.408 -2.133 12.006 1.00 93.69 87 THR A C 1
ATOM 703 O O . THR A 1 87 ? -12.018 -3.048 11.288 1.00 93.69 87 THR A O 1
ATOM 706 N N . LEU A 1 88 ? -11.676 -1.041 12.240 1.00 93.00 88 LEU A N 1
ATOM 707 C CA . LEU A 1 88 ? -10.355 -0.803 11.656 1.00 93.00 88 LEU A CA 1
ATOM 708 C C . LEU A 1 88 ? -9.355 -1.889 12.053 1.00 93.00 88 LEU A C 1
ATOM 710 O O . LEU A 1 88 ? -8.698 -2.448 11.185 1.00 93.00 88 LEU A O 1
ATOM 714 N N . MET A 1 89 ? -9.284 -2.249 13.337 1.00 93.56 89 MET A N 1
ATOM 715 C CA . MET A 1 89 ? -8.364 -3.290 13.811 1.00 93.56 89 MET A CA 1
ATOM 716 C C . MET A 1 89 ? -8.627 -4.637 13.128 1.00 93.56 89 MET A C 1
ATOM 718 O O . MET A 1 89 ? -7.689 -5.312 12.709 1.00 93.56 89 MET A O 1
ATOM 722 N N . ILE A 1 90 ? -9.900 -5.012 12.970 1.00 94.06 90 ILE A N 1
ATOM 723 C CA . ILE A 1 90 ? -10.281 -6.240 12.261 1.00 94.06 90 ILE A CA 1
ATOM 724 C C . ILE A 1 90 ? -9.880 -6.151 10.782 1.00 94.06 90 ILE A C 1
ATOM 726 O O . ILE A 1 90 ? -9.292 -7.092 10.248 1.00 94.06 90 ILE A O 1
ATOM 730 N N . LEU A 1 91 ? -10.165 -5.026 10.122 1.00 94.00 91 LEU A N 1
ATOM 731 C CA . LEU A 1 91 ? -9.861 -4.842 8.702 1.00 94.00 91 LEU A CA 1
ATOM 732 C C . LEU A 1 91 ? -8.354 -4.803 8.421 1.00 94.00 91 LEU A C 1
ATOM 734 O O . LEU A 1 91 ? -7.928 -5.396 7.434 1.00 94.00 91 LEU A O 1
ATOM 738 N N . ILE A 1 92 ? -7.541 -4.201 9.293 1.00 92.88 92 ILE A N 1
ATOM 739 C CA . ILE A 1 92 ? -6.073 -4.197 9.171 1.00 92.88 92 ILE A CA 1
ATOM 740 C C . ILE A 1 92 ? -5.535 -5.632 9.172 1.00 92.88 92 ILE A C 1
ATOM 742 O O . ILE A 1 92 ? -4.732 -5.991 8.307 1.00 92.88 92 ILE A O 1
ATOM 746 N N . VAL A 1 93 ? -6.003 -6.475 10.100 1.00 92.25 93 VAL A N 1
ATOM 747 C CA . VAL A 1 93 ? -5.585 -7.884 10.177 1.00 92.25 93 VAL A CA 1
ATOM 748 C C . VAL A 1 93 ? -6.015 -8.644 8.923 1.00 92.25 93 VAL A C 1
ATOM 750 O O . VAL A 1 93 ? -5.186 -9.298 8.291 1.00 92.25 93 VAL A O 1
ATOM 753 N N . ILE A 1 94 ? -7.286 -8.522 8.524 1.00 92.38 94 ILE A N 1
ATOM 754 C CA . ILE A 1 94 ? -7.809 -9.207 7.333 1.00 92.38 94 ILE A CA 1
ATOM 755 C C . ILE A 1 94 ? -7.051 -8.767 6.077 1.00 92.38 94 ILE A C 1
ATOM 757 O O . ILE A 1 94 ? -6.636 -9.617 5.298 1.00 92.38 94 ILE A O 1
ATOM 761 N N . SER A 1 95 ? -6.824 -7.467 5.891 1.00 91.94 95 SER A N 1
ATOM 762 C CA . SER A 1 95 ? -6.123 -6.932 4.722 1.00 91.94 95 SER A CA 1
ATOM 763 C C . SER A 1 95 ? -4.661 -7.359 4.667 1.00 91.94 95 SER A C 1
ATOM 765 O O . SER A 1 95 ? -4.146 -7.645 3.588 1.00 91.94 95 SER A O 1
ATOM 767 N N . THR A 1 96 ? -3.981 -7.417 5.811 1.00 90.19 96 THR A N 1
ATOM 768 C CA . THR A 1 96 ? -2.574 -7.840 5.858 1.00 90.19 96 THR A CA 1
ATOM 769 C C . THR A 1 96 ? -2.454 -9.314 5.481 1.00 90.19 96 THR A C 1
ATOM 771 O O . THR A 1 96 ? -1.667 -9.663 4.606 1.00 90.19 96 THR A O 1
ATOM 774 N N . LEU A 1 97 ? -3.312 -10.171 6.046 1.00 90.44 97 LEU A N 1
ATOM 775 C CA . LEU A 1 97 ? -3.332 -11.593 5.700 1.00 90.44 97 LEU A CA 1
ATOM 776 C C . LEU A 1 97 ? -3.728 -11.816 4.237 1.00 90.44 97 LEU A C 1
ATOM 778 O O . LEU A 1 97 ? -3.066 -12.566 3.527 1.00 90.44 97 LEU A O 1
ATOM 782 N N . LEU A 1 98 ? -4.787 -11.150 3.772 1.00 91.38 98 LEU A N 1
ATOM 783 C CA . LEU A 1 98 ? -5.305 -11.318 2.417 1.00 91.38 98 LEU A CA 1
ATOM 784 C C . LEU A 1 98 ? -4.285 -10.871 1.365 1.00 91.38 98 LEU A C 1
ATOM 786 O O . LEU A 1 98 ? -4.052 -11.606 0.410 1.00 91.38 98 LEU A O 1
ATOM 790 N N . THR A 1 99 ? -3.625 -9.725 1.554 1.00 92.12 99 THR A N 1
ATOM 791 C CA . THR A 1 99 ? -2.548 -9.303 0.642 1.00 92.12 99 THR A CA 1
ATOM 792 C C . THR A 1 99 ? -1.366 -10.266 0.679 1.00 92.12 99 THR A C 1
ATOM 794 O O . THR A 1 99 ? -0.867 -10.612 -0.385 1.00 92.12 99 THR A O 1
ATOM 797 N N . GLY A 1 100 ? -0.971 -10.774 1.853 1.00 90.12 100 GLY A N 1
ATOM 798 C CA . GLY A 1 100 ? 0.092 -11.778 1.975 1.00 90.12 100 GLY A CA 1
ATOM 799 C C . GLY A 1 100 ? -0.197 -13.075 1.209 1.00 90.12 100 GLY A C 1
ATOM 800 O O . GLY A 1 100 ? 0.672 -13.577 0.498 1.00 90.12 100 GLY A O 1
ATOM 801 N N . TYR A 1 101 ? -1.425 -13.598 1.286 1.00 90.25 101 TYR A N 1
ATOM 802 C CA . TYR A 1 101 ? -1.810 -14.801 0.535 1.00 90.25 101 TYR A CA 1
ATOM 803 C C . TYR A 1 101 ? -1.930 -14.557 -0.971 1.00 90.25 101 TYR A C 1
ATOM 805 O O . TYR A 1 101 ? -1.544 -15.418 -1.757 1.00 90.25 101 TYR A O 1
ATOM 813 N N . ILE A 1 102 ? -2.453 -13.403 -1.392 1.00 91.94 102 ILE A N 1
ATOM 814 C CA . ILE A 1 102 ? -2.550 -13.084 -2.823 1.00 91.94 102 ILE A CA 1
ATOM 815 C C . ILE A 1 102 ? -1.153 -12.903 -3.423 1.00 91.94 102 ILE A C 1
ATOM 817 O O . ILE A 1 102 ? -0.880 -13.453 -4.488 1.00 91.94 102 ILE A O 1
ATOM 821 N N . LYS A 1 103 ? -0.261 -12.205 -2.713 1.00 91.88 103 LYS A N 1
ATOM 822 C CA . LYS A 1 103 ? 1.148 -12.069 -3.087 1.00 91.88 103 LYS A CA 1
ATOM 823 C C . LYS A 1 103 ? 1.822 -13.413 -3.304 1.00 91.88 103 LYS A C 1
ATOM 825 O O . LYS A 1 103 ? 2.462 -13.602 -4.324 1.00 91.88 103 LYS A O 1
ATOM 830 N N . CYS A 1 104 ? 1.601 -14.350 -2.387 1.00 88.56 104 CYS A N 1
ATOM 831 C CA . CYS A 1 104 ? 2.092 -15.720 -2.499 1.00 88.56 104 CYS A CA 1
ATOM 832 C C . CYS A 1 104 ? 1.613 -16.439 -3.773 1.00 88.56 104 CYS A C 1
ATOM 834 O O . CYS A 1 104 ? 2.342 -17.228 -4.357 1.00 88.56 104 CYS A O 1
ATOM 836 N N . GLY A 1 105 ? 0.363 -16.203 -4.188 1.00 88.56 105 GLY A N 1
ATOM 837 C CA . GLY A 1 105 ? -0.218 -16.876 -5.351 1.00 88.56 105 GLY A CA 1
ATOM 838 C C . GLY A 1 105 ? 0.189 -16.271 -6.694 1.00 88.56 105 GLY A C 1
ATOM 839 O O . GLY A 1 105 ? 0.204 -16.982 -7.695 1.00 88.56 105 GLY A O 1
ATOM 840 N N . ILE A 1 106 ? 0.472 -14.968 -6.726 1.00 91.12 106 ILE A N 1
ATOM 841 C CA . ILE A 1 106 ? 0.844 -14.248 -7.953 1.00 91.12 106 ILE A CA 1
ATOM 842 C C . ILE A 1 106 ? 2.360 -14.215 -8.130 1.00 91.12 106 ILE A C 1
ATOM 844 O O . ILE A 1 106 ? 2.819 -14.269 -9.264 1.00 91.12 106 ILE A O 1
ATOM 848 N N . ASP A 1 107 ? 3.098 -14.128 -7.021 1.00 89.81 107 ASP A N 1
ATOM 849 C CA . ASP A 1 107 ? 4.560 -14.167 -6.952 1.00 89.81 107 ASP A CA 1
ATOM 850 C C . ASP A 1 107 ? 5.237 -13.212 -7.946 1.00 89.81 107 ASP A C 1
ATOM 852 O O . ASP A 1 107 ? 6.111 -13.572 -8.727 1.00 89.81 107 ASP A O 1
ATOM 856 N N . ARG A 1 108 ? 4.753 -11.963 -7.976 1.00 89.31 108 ARG A N 1
ATOM 857 C CA . ARG A 1 108 ? 5.290 -10.929 -8.863 1.00 89.31 108 ARG A CA 1
ATOM 858 C C . ARG A 1 108 ? 6.559 -10.335 -8.262 1.00 89.31 108 ARG A C 1
ATOM 860 O O . ARG A 1 108 ? 6.506 -9.778 -7.163 1.00 89.31 108 ARG A O 1
ATOM 867 N N . ASP A 1 109 ? 7.640 -10.352 -9.031 1.00 90.06 109 ASP A N 1
ATOM 868 C CA . ASP A 1 109 ? 8.894 -9.687 -8.674 1.00 90.06 109 ASP A CA 1
ATOM 869 C C . ASP A 1 109 ? 8.714 -8.177 -8.449 1.00 90.06 109 ASP A C 1
ATOM 871 O O . ASP A 1 109 ? 7.786 -7.539 -8.970 1.00 90.06 109 ASP A O 1
ATOM 875 N N . ARG A 1 110 ? 9.587 -7.591 -7.627 1.00 87.81 110 ARG A N 1
ATOM 876 C CA . ARG A 1 110 ? 9.656 -6.134 -7.466 1.00 87.81 110 ARG A CA 1
ATOM 877 C C . ARG A 1 110 ? 10.388 -5.503 -8.652 1.00 87.81 110 ARG A C 1
ATOM 879 O O . ARG A 1 110 ? 11.162 -6.183 -9.310 1.00 87.81 110 ARG A O 1
ATOM 886 N N . PRO A 1 111 ? 10.133 -4.220 -8.951 1.00 85.56 111 PRO A N 1
ATOM 887 C CA . PRO A 1 111 ? 10.893 -3.527 -9.982 1.00 85.56 111 PRO A CA 1
ATOM 888 C C . PRO A 1 111 ? 12.384 -3.450 -9.617 1.00 85.56 111 PRO A C 1
ATOM 890 O O . PRO A 1 111 ? 12.713 -3.023 -8.513 1.00 85.56 111 PRO A O 1
ATOM 893 N N . ASP A 1 112 ? 13.261 -3.794 -10.562 1.00 80.50 112 ASP A N 1
ATOM 894 C CA . ASP A 1 112 ? 14.725 -3.835 -10.389 1.00 80.50 112 ASP A CA 1
ATOM 895 C C . ASP A 1 112 ? 15.412 -2.481 -10.671 1.00 80.50 112 ASP A C 1
ATOM 897 O O . ASP A 1 112 ? 16.497 -2.429 -11.250 1.00 80.50 112 ASP A O 1
ATOM 901 N N . PHE A 1 113 ? 14.772 -1.362 -10.325 1.00 80.50 113 PHE A N 1
ATOM 902 C CA . PHE A 1 113 ? 15.361 -0.033 -10.515 1.00 80.50 113 PHE A CA 1
ATOM 903 C C . PHE A 1 113 ? 16.035 0.444 -9.228 1.00 80.50 113 PHE A C 1
ATOM 905 O O . PHE A 1 113 ? 15.412 0.444 -8.164 1.00 80.50 113 PHE A O 1
ATOM 912 N N . ASP A 1 114 ? 17.291 0.882 -9.338 1.00 75.94 114 ASP A N 1
ATOM 913 C CA . ASP A 1 114 ? 18.020 1.470 -8.219 1.00 75.94 114 ASP A CA 1
ATOM 914 C C . ASP A 1 114 ? 17.437 2.844 -7.870 1.00 75.94 114 ASP A C 1
ATOM 916 O O . ASP A 1 114 ? 17.286 3.731 -8.712 1.00 75.94 114 ASP A O 1
ATOM 920 N N . TYR A 1 115 ? 17.104 3.028 -6.594 1.00 79.19 115 TYR A N 1
ATOM 921 C CA . TYR A 1 115 ? 16.661 4.314 -6.076 1.00 79.19 115 TYR A CA 1
ATOM 922 C C . TYR A 1 115 ? 17.876 5.234 -5.877 1.00 79.19 115 TYR A C 1
ATOM 924 O O . TYR A 1 115 ? 18.565 5.156 -4.862 1.00 79.19 115 TYR A O 1
ATOM 932 N N . GLU A 1 116 ? 18.131 6.128 -6.834 1.00 81.44 116 GLU A N 1
ATOM 933 C CA . GLU A 1 116 ? 19.230 7.115 -6.791 1.00 81.44 116 GLU A CA 1
ATOM 934 C C . GLU A 1 116 ? 18.845 8.432 -6.073 1.00 81.44 116 GLU A C 1
ATOM 936 O O . GLU A 1 116 ? 19.389 9.503 -6.347 1.00 81.44 116 GLU A O 1
ATOM 941 N N . GLY A 1 117 ? 17.863 8.374 -5.169 1.00 82.06 117 GLY A N 1
ATOM 942 C CA . GLY A 1 117 ? 17.347 9.531 -4.437 1.00 82.06 117 GLY A CA 1
ATOM 943 C C . GLY A 1 117 ? 18.108 9.880 -3.162 1.00 82.06 117 GLY A C 1
ATOM 944 O O . GLY A 1 117 ? 19.207 9.394 -2.890 1.00 82.06 117 GLY A O 1
ATOM 945 N N . VAL A 1 118 ? 17.495 10.732 -2.336 1.00 84.25 118 VAL A N 1
ATOM 946 C CA . VAL A 1 118 ? 18.048 11.050 -1.011 1.00 84.25 118 VAL A CA 1
ATOM 947 C C .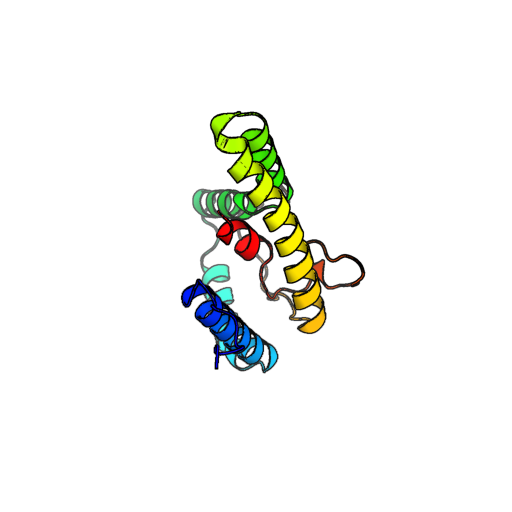 VAL A 1 118 ? 17.963 9.843 -0.083 1.00 84.25 118 VAL A C 1
ATOM 949 O O . VAL A 1 118 ? 16.921 9.197 0.004 1.00 84.25 118 VAL A O 1
ATOM 952 N N . GLU A 1 119 ? 19.049 9.576 0.646 1.00 84.00 119 GLU A N 1
ATOM 953 C CA . GLU A 1 119 ? 19.078 8.542 1.678 1.00 84.00 119 GLU A CA 1
ATOM 954 C C . GLU A 1 119 ? 18.032 8.845 2.755 1.00 84.00 119 GLU A C 1
ATOM 956 O O . GLU A 1 119 ? 18.006 9.926 3.357 1.00 84.00 119 GLU A O 1
ATOM 961 N N . PHE A 1 120 ? 17.135 7.889 2.974 1.00 84.12 120 PHE A N 1
ATOM 962 C CA . PHE A 1 120 ? 16.042 8.076 3.904 1.00 84.12 120 PHE A CA 1
ATOM 963 C C . PHE A 1 120 ? 16.544 8.111 5.356 1.00 84.12 120 PHE A C 1
ATOM 965 O O . PHE A 1 120 ? 17.366 7.284 5.747 1.00 84.12 120 PHE A O 1
ATOM 972 N N . PRO A 1 121 ? 16.018 9.016 6.202 1.00 83.12 121 PRO A N 1
ATOM 973 C CA . PRO A 1 121 ? 16.399 9.102 7.614 1.00 83.12 121 PRO A CA 1
ATOM 974 C C . PRO A 1 121 ? 16.024 7.859 8.434 1.00 83.12 121 PRO A C 1
ATOM 976 O O . PRO A 1 121 ? 16.541 7.672 9.535 1.00 83.12 121 PRO A O 1
ATOM 979 N N . VAL A 1 122 ? 15.096 7.043 7.932 1.00 83.19 122 VAL A N 1
ATOM 980 C CA . VAL A 1 122 ? 14.670 5.773 8.526 1.00 83.19 122 VAL A CA 1
ATOM 981 C C . VAL A 1 122 ? 14.506 4.730 7.426 1.00 83.19 122 VAL A C 1
ATOM 983 O O . VAL A 1 122 ? 14.170 5.077 6.294 1.00 83.19 122 VAL A O 1
ATOM 986 N N . GLU A 1 123 ? 14.730 3.459 7.752 1.00 84.44 123 GLU A N 1
ATOM 987 C CA . GLU A 1 123 ? 14.454 2.358 6.827 1.00 84.44 123 GLU A CA 1
ATOM 988 C C . GLU A 1 123 ? 12.954 2.288 6.513 1.00 84.44 123 GLU A C 1
ATOM 990 O O . GLU A 1 123 ? 12.119 2.473 7.402 1.00 84.44 123 GLU A O 1
ATOM 995 N N . ILE A 1 124 ? 12.618 2.016 5.248 1.00 83.12 124 ILE A N 1
ATOM 996 C CA . ILE A 1 124 ? 11.226 1.835 4.824 1.00 83.12 124 ILE A CA 1
ATOM 997 C C . ILE A 1 124 ? 10.675 0.551 5.447 1.00 83.12 124 ILE A C 1
ATOM 999 O O . ILE A 1 124 ? 11.318 -0.505 5.420 1.00 83.12 124 ILE A O 1
ATOM 1003 N N . SER A 1 125 ? 9.470 0.637 6.000 1.00 84.44 125 SER A N 1
ATOM 1004 C CA . SER A 1 125 ? 8.797 -0.495 6.625 1.00 84.44 125 SER A CA 1
ATOM 1005 C C . SER A 1 125 ? 8.410 -1.586 5.619 1.00 84.44 125 SER A C 1
ATOM 1007 O O . SER A 1 125 ? 8.340 -1.411 4.400 1.00 84.44 125 SER A O 1
ATOM 1009 N N . ARG A 1 126 ? 8.179 -2.794 6.140 1.00 83.69 126 ARG A N 1
ATOM 1010 C CA . ARG A 1 126 ? 7.847 -3.952 5.302 1.00 83.69 126 ARG A CA 1
ATOM 1011 C C . ARG A 1 126 ? 6.450 -3.809 4.710 1.00 83.69 126 ARG A C 1
ATOM 1013 O O . ARG A 1 126 ? 5.488 -3.533 5.418 1.00 83.69 126 ARG A O 1
ATOM 1020 N N . ASP A 1 127 ? 6.313 -4.119 3.420 1.00 79.19 127 ASP A N 1
ATOM 1021 C CA . ASP A 1 127 ? 5.043 -3.910 2.720 1.00 79.19 127 ASP A CA 1
ATOM 1022 C C . ASP A 1 127 ? 3.894 -4.790 3.226 1.00 79.19 127 ASP A C 1
ATOM 1024 O O . ASP A 1 127 ? 2.756 -4.332 3.340 1.00 79.19 127 ASP A O 1
ATOM 1028 N N . THR A 1 128 ? 4.153 -6.045 3.583 1.00 80.38 128 THR A N 1
ATOM 1029 C CA . THR A 1 128 ? 3.145 -6.881 4.241 1.00 80.38 128 THR A CA 1
ATOM 1030 C C . THR A 1 128 ? 3.780 -7.980 5.084 1.00 80.38 128 THR A C 1
ATOM 1032 O O . THR A 1 128 ? 4.992 -8.193 5.055 1.00 80.38 128 THR A O 1
ATOM 1035 N N . PHE A 1 129 ? 2.934 -8.701 5.814 1.00 80.94 129 PHE A N 1
ATOM 1036 C CA . PHE A 1 129 ? 3.299 -9.899 6.555 1.00 80.94 129 PHE A CA 1
ATOM 1037 C C . PHE A 1 129 ? 2.514 -11.082 5.988 1.00 80.94 129 PHE A C 1
ATOM 1039 O O . PHE A 1 129 ? 1.284 -11.062 5.966 1.00 80.94 129 PHE A O 1
ATOM 1046 N N . ALA A 1 130 ? 3.220 -12.119 5.545 1.00 74.88 130 ALA A N 1
ATOM 1047 C CA . ALA A 1 130 ? 2.614 -13.364 5.092 1.00 74.88 130 ALA A CA 1
ATOM 1048 C C . ALA A 1 130 ? 2.773 -14.429 6.184 1.00 74.88 130 ALA A C 1
ATOM 1050 O O . ALA A 1 130 ? 3.886 -14.762 6.587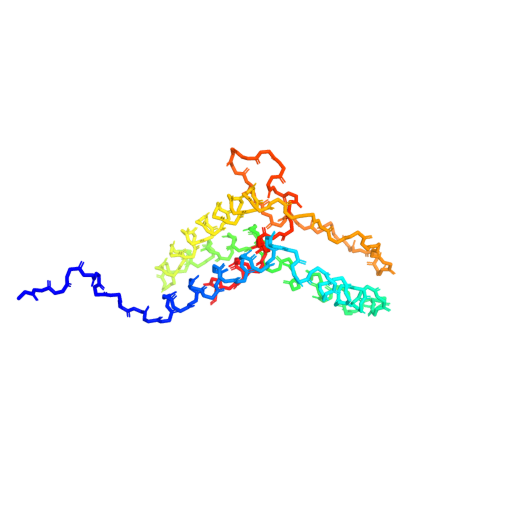 1.00 74.88 130 ALA A O 1
ATOM 1051 N N . LEU A 1 131 ? 1.652 -14.951 6.683 1.00 73.38 131 LEU A N 1
ATOM 1052 C CA . LEU A 1 131 ? 1.651 -16.088 7.598 1.00 73.38 131 LEU A CA 1
ATOM 1053 C C . LEU A 1 131 ? 1.536 -17.367 6.760 1.00 73.38 131 LEU A C 1
ATOM 1055 O O . LEU A 1 131 ? 0.631 -17.469 5.939 1.00 73.38 131 LEU A O 1
ATOM 1059 N N . PHE A 1 132 ? 2.440 -18.327 6.966 1.00 75.38 132 PHE A N 1
ATOM 1060 C CA . PHE A 1 132 ? 2.467 -19.618 6.255 1.00 75.38 132 PHE A CA 1
ATOM 1061 C C . PHE A 1 132 ? 2.755 -19.560 4.742 1.00 75.38 132 PHE A C 1
ATOM 1063 O O . PHE A 1 132 ? 2.505 -20.539 4.045 1.00 75.38 132 PHE A O 1
ATOM 1070 N N . CYS A 1 133 ? 3.315 -18.458 4.239 1.00 75.19 133 CYS A N 1
ATOM 1071 C CA . CYS A 1 133 ? 3.906 -18.409 2.904 1.00 75.19 133 CYS A CA 1
ATOM 1072 C C . CYS A 1 133 ? 5.287 -17.752 2.954 1.00 75.19 133 CYS A C 1
ATOM 1074 O O . CYS A 1 133 ? 5.409 -16.555 3.226 1.00 75.19 133 CYS A O 1
ATOM 1076 N N . GLU A 1 134 ? 6.324 -18.551 2.708 1.00 70.31 134 GLU A N 1
ATOM 1077 C CA . GLU A 1 134 ? 7.702 -18.078 2.585 1.00 70.31 134 GLU A CA 1
ATOM 1078 C C . GLU A 1 134 ? 7.854 -17.309 1.262 1.00 70.31 134 GLU A C 1
ATOM 1080 O O . GLU A 1 134 ? 7.394 -17.773 0.226 1.00 70.31 134 GLU A O 1
ATOM 1085 N N . GLY A 1 135 ? 8.430 -16.103 1.299 1.00 69.12 135 GLY A N 1
ATOM 1086 C CA . GLY A 1 135 ? 8.618 -15.243 0.118 1.00 69.12 135 GLY A CA 1
ATOM 1087 C C . GLY A 1 135 ? 7.442 -14.315 -0.218 1.00 69.12 135 GLY A C 1
ATOM 1088 O O . GLY A 1 135 ? 7.652 -13.237 -0.769 1.00 69.12 135 GLY A O 1
ATOM 1089 N N . GLY A 1 136 ? 6.215 -14.621 0.223 1.00 70.19 136 GLY A N 1
ATOM 1090 C CA . GLY A 1 136 ? 5.038 -13.780 -0.059 1.00 70.19 136 GLY A CA 1
ATOM 1091 C C . GLY A 1 136 ? 5.108 -12.350 0.510 1.00 70.19 136 GLY A C 1
ATOM 1092 O O . GLY A 1 136 ? 4.367 -11.470 0.077 1.00 70.19 136 GLY A O 1
ATOM 1093 N N . PHE A 1 137 ? 5.996 -12.084 1.471 1.00 71.88 137 PHE A N 1
ATOM 1094 C CA . PHE A 1 137 ? 6.248 -10.731 1.981 1.00 71.88 137 PHE A CA 1
ATOM 1095 C C . PHE A 1 137 ? 7.120 -9.879 1.038 1.00 71.88 137 PHE A C 1
ATOM 1097 O O . PHE A 1 137 ? 7.026 -8.648 1.087 1.00 71.88 137 PHE A O 1
ATOM 1104 N N . ASP A 1 138 ? 7.904 -10.508 0.157 1.00 82.12 138 ASP A N 1
ATOM 1105 C CA . ASP A 1 138 ? 8.807 -9.831 -0.781 1.00 82.12 138 ASP A CA 1
ATOM 1106 C C . ASP A 1 138 ? 8.195 -9.601 -2.165 1.00 82.12 138 ASP A C 1
ATOM 1108 O O . ASP A 1 138 ? 8.578 -8.644 -2.836 1.00 82.12 138 ASP A O 1
ATOM 1112 N N . ALA A 1 139 ? 7.156 -10.347 -2.546 1.00 88.06 139 ALA A N 1
ATOM 1113 C CA . ALA A 1 139 ? 6.426 -10.088 -3.786 1.00 88.06 139 ALA A CA 1
ATOM 1114 C C . ALA A 1 139 ? 5.837 -8.660 -3.839 1.00 88.06 139 ALA A C 1
ATOM 1116 O O . ALA A 1 139 ? 5.533 -8.032 -2.812 1.00 88.06 139 ALA A O 1
ATOM 1117 N N . SER A 1 140 ? 5.667 -8.121 -5.046 1.00 90.50 140 SER A N 1
ATOM 1118 C CA . SER A 1 140 ? 5.248 -6.734 -5.283 1.00 90.50 140 SER A CA 1
ATOM 1119 C C . SER A 1 140 ? 3.731 -6.543 -5.325 1.00 90.50 140 SER A C 1
ATOM 1121 O O . SER A 1 140 ? 3.230 -5.518 -4.859 1.00 90.50 140 SER A O 1
ATOM 1123 N N . TYR A 1 141 ? 2.980 -7.530 -5.824 1.00 93.19 141 TYR A N 1
ATOM 1124 C CA . TYR A 1 141 ? 1.550 -7.385 -6.103 1.00 93.19 141 TYR A CA 1
ATOM 1125 C C . TYR A 1 141 ? 0.658 -8.283 -5.229 1.00 93.19 141 TYR A C 1
ATOM 1127 O O . TYR A 1 141 ? 0.865 -9.494 -5.216 1.00 93.19 141 TYR A O 1
ATOM 1135 N N . PRO A 1 142 ? -0.415 -7.754 -4.607 1.00 94.06 142 PRO A N 1
ATOM 1136 C CA . PRO A 1 142 ? -0.804 -6.340 -4.526 1.00 94.06 142 PRO A CA 1
ATOM 1137 C C . PRO A 1 142 ? -0.049 -5.601 -3.409 1.00 94.06 142 PRO A C 1
ATOM 1139 O O . PRO A 1 142 ? 0.347 -6.218 -2.424 1.00 94.06 142 PRO A O 1
ATOM 1142 N N . SER A 1 143 ? 0.086 -4.273 -3.505 1.00 93.25 143 SER A N 1
ATOM 1143 C CA . SER A 1 143 ? 0.724 -3.470 -2.446 1.00 93.25 143 SER A CA 1
ATOM 1144 C C . SER A 1 143 ? -0.042 -3.561 -1.120 1.00 93.25 143 SER A C 1
ATOM 1146 O O . SER A 1 143 ? -1.240 -3.263 -1.045 1.00 93.25 143 SER A O 1
ATOM 1148 N N . GLY A 1 144 ? 0.668 -3.946 -0.059 1.00 91.81 144 GLY A N 1
ATOM 1149 C CA . GLY A 1 144 ? 0.130 -4.032 1.293 1.00 91.81 144 GLY A CA 1
ATOM 1150 C C . GLY A 1 144 ? -0.100 -2.658 1.922 1.00 91.81 144 GLY A C 1
ATOM 1151 O O . GLY A 1 144 ? -1.164 -2.447 2.511 1.00 91.81 144 GLY A O 1
ATOM 1152 N N . HIS A 1 145 ? 0.832 -1.712 1.750 1.00 91.69 145 HIS A N 1
ATOM 1153 C CA . HIS A 1 145 ? 0.654 -0.321 2.193 1.00 91.69 145 HIS A CA 1
ATOM 1154 C C . HIS A 1 145 ? -0.590 0.310 1.570 1.00 91.69 145 HIS A C 1
ATOM 1156 O O . HIS A 1 145 ? -1.436 0.845 2.288 1.00 91.69 145 HIS A O 1
ATOM 1162 N N . ALA A 1 146 ? -0.752 0.183 0.248 1.00 93.31 146 ALA A N 1
ATOM 1163 C CA . ALA A 1 146 ? -1.908 0.735 -0.452 1.00 93.31 146 ALA A CA 1
ATOM 1164 C C . ALA A 1 146 ? -3.219 0.081 0.011 1.00 93.31 146 ALA A C 1
ATOM 1166 O O . ALA A 1 146 ? -4.197 0.779 0.276 1.00 93.31 146 ALA A O 1
ATOM 1167 N N . ALA A 1 147 ? -3.242 -1.248 0.165 1.00 92.88 147 ALA A N 1
ATOM 1168 C CA . ALA A 1 147 ? -4.432 -1.957 0.630 1.00 92.88 147 ALA A CA 1
ATOM 1169 C C . ALA A 1 147 ? -4.879 -1.490 2.023 1.00 92.88 147 ALA A C 1
ATOM 1171 O O . ALA A 1 147 ? -6.070 -1.275 2.240 1.00 92.88 147 ALA A O 1
ATOM 1172 N N . ARG A 1 148 ? -3.934 -1.284 2.951 1.00 90.88 148 ARG A N 1
ATOM 1173 C CA . ARG A 1 148 ? -4.236 -0.792 4.303 1.00 90.88 148 ARG A CA 1
ATOM 1174 C C . ARG A 1 148 ? -4.647 0.674 4.315 1.00 90.88 148 ARG A C 1
ATOM 1176 O O . ARG A 1 148 ? -5.589 1.014 5.023 1.00 90.88 148 ARG A O 1
ATOM 1183 N N . ALA A 1 149 ? -3.988 1.521 3.527 1.00 90.81 149 ALA A N 1
ATOM 1184 C CA . ALA A 1 149 ? -4.343 2.933 3.415 1.00 90.81 149 ALA A CA 1
ATOM 1185 C C . ALA A 1 149 ? -5.787 3.125 2.920 1.00 90.81 149 ALA A C 1
ATOM 1187 O O . ALA A 1 149 ? -6.505 3.966 3.448 1.00 90.81 149 ALA A O 1
ATOM 1188 N N . MET A 1 150 ? -6.250 2.288 1.986 1.00 89.50 150 MET A N 1
ATOM 1189 C CA . MET A 1 150 ? -7.608 2.358 1.425 1.00 89.50 150 MET A CA 1
ATOM 1190 C C . MET A 1 150 ? -8.730 1.879 2.366 1.00 89.50 150 MET A C 1
ATOM 1192 O O . MET A 1 150 ? -9.905 1.995 2.018 1.00 89.50 150 MET A O 1
ATOM 1196 N N . ILE A 1 151 ? -8.404 1.307 3.531 1.00 86.31 151 ILE A N 1
ATOM 1197 C CA . ILE A 1 151 ? -9.398 0.912 4.550 1.00 86.31 151 ILE A CA 1
ATOM 1198 C C . ILE A 1 151 ? -9.962 2.136 5.291 1.00 86.31 151 ILE A C 1
ATOM 1200 O O . ILE A 1 151 ? -11.053 2.049 5.863 1.00 86.31 151 ILE A O 1
ATOM 1204 N N . PHE A 1 152 ? -9.212 3.239 5.296 1.00 69.31 152 PHE A N 1
ATOM 1205 C CA . PHE A 1 152 ? -9.536 4.493 5.973 1.00 69.31 152 PHE A CA 1
ATOM 1206 C C . PHE A 1 152 ? -10.358 5.427 5.086 1.00 69.31 152 PHE A C 1
ATOM 1208 O O . PHE A 1 152 ? -11.270 6.076 5.652 1.00 69.31 152 PHE A O 1
#

Foldseek 3Di:
DPPPPDPPVDPPVVVVVVVLVVVLVCVLVCVCVVVVLVVVVVVLVVAADVVVVQVVLVVLCCLALVVQLVVLVVLCVPVVRNVVSVVLVVQLVVLQAVQLVSLLVSVAADDPRDRPYDDHPDDRDFQGDYDPGDSSSRGPPPGSSVSSVVVD

Solvent-accessible surface area (backbone atoms only — not comparable to full-atom values): 8662 Å² total; per-residue (Å²): 132,82,77,90,62,74,86,67,90,47,69,65,58,56,52,51,52,52,50,49,52,53,52,50,50,41,55,69,67,52,76,44,49,71,57,53,51,52,54,50,48,54,52,51,75,68,54,59,50,58,70,57,54,52,50,51,48,54,58,52,51,61,22,28,68,66,54,44,48,53,52,22,51,54,28,46,69,41,79,91,38,27,73,56,14,55,50,47,51,53,49,50,53,53,48,34,46,50,32,11,54,47,5,50,74,59,59,33,76,60,84,92,70,76,81,78,44,64,84,67,97,60,83,83,76,74,52,42,56,35,83,97,39,89,65,12,41,66,29,42,41,60,53,32,28,60,56,48,49,72,74,112

Radius of gyration: 18.26 Å; Cα contacts (8 Å, |Δi|>4): 156; chains: 1; bounding box: 58×37×44 Å

pLDDT: mean 87.29, std 10.77, range [41.03, 97.56]

Secondary structure (DSSP, 8-state):
----S---S-HHHHHHHHHHHHHHHHHHTTTTHHHHHHHHHHHHHT---HHHHHHHHHHHHHTSHHHHHHHHHHHHHSTTTHHHHHHHHHHHHHHHHHHHHHHHHH-PPPP-----SPPPSSPPPPS---SS-SSTTT--SS-HHHHHHTT-